Protein AF-A0A7C1FHS1-F1 (afdb_monomer_lite)

Sequence (70 aa):
MISGAKSAAEVCRQYQLKPQLVTEWKATFLANAASAFQAEAQLREVQTRIVELERLVGRQALELEVAKKP

Structure (mmCIF, N/CA/C/O backbone):
data_AF-A0A7C1FHS1-F1
#
_entry.id   AF-A0A7C1FHS1-F1
#
loop_
_atom_site.group_PDB
_atom_site.id
_atom_site.type_symbol
_atom_site.label_atom_id
_atom_site.label_alt_id
_atom_site.label_comp_id
_atom_site.label_asym_id
_atom_site.label_entity_id
_atom_site.label_seq_id
_atom_site.pdbx_PDB_ins_code
_atom_site.Cartn_x
_atom_site.Cartn_y
_atom_site.Cartn_z
_atom_site.occupancy
_atom_site.B_iso_or_equiv
_atom_site.auth_seq_id
_atom_site.auth_comp_id
_atom_site.auth_asym_id
_atom_site.auth_atom_id
_atom_site.pdbx_PDB_model_num
ATOM 1 N N . MET A 1 1 ? 30.682 -8.177 -9.989 1.00 43.22 1 MET A N 1
ATOM 2 C CA . MET A 1 1 ? 29.369 -8.182 -9.307 1.00 43.22 1 MET A CA 1
ATOM 3 C C . MET A 1 1 ? 28.329 -8.696 -10.286 1.00 43.22 1 MET A C 1
ATOM 5 O O . MET A 1 1 ? 28.076 -8.014 -11.267 1.00 43.22 1 MET A O 1
ATOM 9 N N . ILE A 1 2 ? 27.774 -9.889 -10.068 1.00 44.94 2 ILE A N 1
ATOM 10 C CA . ILE A 1 2 ? 26.606 -10.360 -10.825 1.00 44.94 2 ILE A CA 1
ATOM 11 C C . ILE A 1 2 ? 25.396 -10.055 -9.944 1.00 44.94 2 ILE A C 1
ATOM 13 O O . ILE A 1 2 ? 25.035 -10.833 -9.069 1.00 44.94 2 ILE A O 1
ATOM 17 N N . SER A 1 3 ? 24.833 -8.860 -10.110 1.00 58.34 3 SER A N 1
ATOM 18 C CA . SER A 1 3 ? 23.471 -8.600 -9.653 1.00 58.34 3 SER A CA 1
ATOM 19 C C . SER A 1 3 ? 22.559 -9.430 -10.555 1.00 58.34 3 SER A C 1
ATOM 21 O O . SER A 1 3 ? 22.662 -9.318 -11.772 1.00 58.34 3 SER A O 1
ATOM 23 N N . GLY A 1 4 ? 21.682 -10.269 -10.000 1.00 64.62 4 GLY A N 1
ATOM 24 C CA . GLY A 1 4 ? 20.697 -11.047 -10.771 1.00 64.62 4 GLY A CA 1
ATOM 25 C C . GLY A 1 4 ? 19.654 -10.194 -11.516 1.00 64.62 4 GLY A C 1
ATOM 26 O O . GLY A 1 4 ? 18.649 -10.720 -11.990 1.00 64.62 4 GLY A O 1
ATOM 27 N N . ALA A 1 5 ? 19.861 -8.878 -11.599 1.00 77.00 5 ALA A N 1
ATOM 28 C CA . ALA A 1 5 ? 19.011 -7.953 -12.319 1.00 77.00 5 ALA A CA 1
ATOM 29 C C . ALA A 1 5 ? 19.267 -8.050 -13.828 1.00 77.00 5 ALA A C 1
ATOM 31 O O . ALA A 1 5 ? 20.333 -7.687 -14.324 1.00 77.00 5 ALA A O 1
ATOM 32 N N . LYS A 1 6 ? 18.245 -8.496 -14.563 1.00 84.00 6 LYS A N 1
ATOM 33 C CA . LYS A 1 6 ? 18.213 -8.415 -16.026 1.00 84.00 6 LYS A CA 1
ATOM 34 C C . LYS A 1 6 ? 18.045 -6.959 -16.451 1.00 84.00 6 LYS A C 1
ATOM 36 O O . LYS A 1 6 ? 17.187 -6.243 -15.931 1.00 84.00 6 LYS A O 1
ATOM 41 N N . SER A 1 7 ? 18.832 -6.526 -17.424 1.00 88.81 7 SER A N 1
ATOM 42 C CA . SER A 1 7 ? 18.635 -5.256 -18.118 1.00 88.81 7 SER A CA 1
ATOM 43 C C . SER A 1 7 ? 17.297 -5.240 -18.868 1.00 88.81 7 SER A C 1
ATOM 45 O O . SER A 1 7 ? 16.763 -6.281 -19.258 1.00 88.81 7 SER A O 1
ATOM 47 N N . ALA A 1 8 ? 16.765 -4.046 -19.142 1.00 86.19 8 ALA A N 1
ATOM 48 C CA . ALA A 1 8 ? 15.521 -3.900 -19.903 1.00 86.19 8 ALA A CA 1
ATOM 49 C C . ALA A 1 8 ? 15.599 -4.580 -21.283 1.00 86.19 8 ALA A C 1
ATOM 51 O O . ALA A 1 8 ? 14.627 -5.180 -21.734 1.00 86.19 8 ALA A O 1
ATOM 52 N N . ALA A 1 9 ? 16.770 -4.551 -21.927 1.00 90.25 9 ALA A N 1
ATOM 53 C CA . ALA A 1 9 ? 16.995 -5.214 -23.207 1.00 90.25 9 ALA A CA 1
ATOM 54 C C . ALA A 1 9 ? 16.952 -6.748 -23.091 1.00 90.25 9 ALA A C 1
ATOM 56 O O . ALA A 1 9 ? 16.407 -7.414 -23.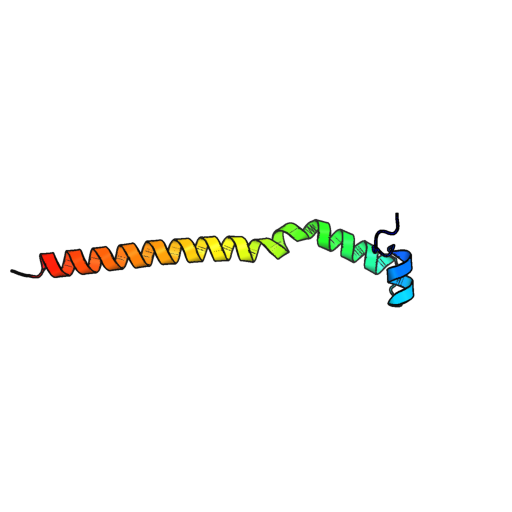970 1.00 90.25 9 ALA A O 1
ATOM 57 N N . GLU A 1 10 ? 17.490 -7.317 -22.010 1.00 92.81 10 GLU A N 1
ATOM 58 C CA . GLU A 1 10 ? 17.406 -8.758 -21.743 1.00 92.81 10 GLU A CA 1
ATOM 59 C C . GLU A 1 10 ? 15.968 -9.196 -21.463 1.00 92.81 10 GLU A C 1
ATOM 61 O O . GLU A 1 10 ? 15.533 -10.210 -22.004 1.00 92.81 10 GLU A O 1
ATOM 66 N N . VAL A 1 11 ? 15.208 -8.402 -20.703 1.00 90.88 11 VAL A N 1
ATOM 67 C CA . VAL A 1 11 ? 13.773 -8.634 -20.461 1.00 90.88 11 VAL A CA 1
ATOM 68 C C . VAL A 1 11 ? 12.986 -8.579 -21.773 1.00 90.88 11 VAL A C 1
ATOM 70 O O . VAL A 1 11 ? 12.204 -9.485 -22.054 1.00 90.88 11 VAL A O 1
ATOM 73 N N . CYS A 1 12 ? 13.231 -7.569 -22.615 1.00 94.06 12 CYS A N 1
ATOM 74 C CA . CYS A 1 12 ? 12.561 -7.448 -23.910 1.00 94.06 12 CYS A CA 1
ATOM 75 C C . CYS A 1 12 ? 12.842 -8.647 -24.816 1.00 94.06 12 CYS A C 1
ATOM 77 O O . CYS A 1 12 ? 11.915 -9.192 -25.406 1.00 94.06 12 CYS A O 1
ATOM 79 N N . ARG A 1 13 ? 14.099 -9.102 -24.898 1.00 94.38 13 ARG A N 1
ATOM 80 C CA . ARG A 1 13 ? 14.456 -10.282 -25.703 1.00 94.38 13 ARG A CA 1
ATOM 81 C C . ARG A 1 13 ? 13.832 -11.562 -25.160 1.00 94.38 13 ARG A C 1
ATOM 83 O O . ARG A 1 13 ? 13.272 -12.336 -25.930 1.00 94.38 13 ARG A O 1
ATOM 90 N N . GLN A 1 14 ? 13.917 -11.780 -23.850 1.00 94.50 14 GLN A N 1
ATOM 91 C CA . GLN A 1 14 ? 13.433 -13.009 -23.226 1.00 94.50 14 GLN A CA 1
ATOM 92 C C . GLN A 1 14 ? 11.923 -13.189 -23.406 1.00 94.50 14 GLN A C 1
ATOM 94 O O . GLN A 1 14 ? 11.476 -14.291 -23.708 1.00 94.50 14 GLN A O 1
ATOM 99 N N . TYR A 1 15 ? 11.154 -12.117 -23.224 1.00 93.75 15 TYR A N 1
ATOM 100 C CA . TYR A 1 15 ? 9.691 -12.160 -23.264 1.00 93.75 15 TYR A CA 1
ATOM 101 C C . TYR A 1 15 ? 9.110 -11.628 -24.583 1.00 93.75 15 TYR A C 1
ATOM 103 O O . TYR A 1 15 ? 7.914 -11.370 -24.661 1.00 93.75 15 TYR A O 1
ATOM 111 N N . GLN A 1 16 ? 9.957 -11.427 -25.600 1.00 95.50 16 GLN A N 1
ATOM 112 C CA . GLN A 1 16 ? 9.596 -10.842 -26.899 1.00 95.50 16 GLN A CA 1
ATOM 113 C C . GLN A 1 16 ? 8.771 -9.543 -26.785 1.00 95.50 16 GLN A C 1
ATOM 115 O O . GLN A 1 16 ? 7.833 -9.301 -27.545 1.00 95.50 16 GLN A O 1
ATOM 120 N N . LEU A 1 17 ? 9.128 -8.684 -25.829 1.00 94.69 17 LEU A N 1
ATOM 121 C CA . LEU A 1 17 ? 8.453 -7.408 -25.606 1.00 94.69 17 LEU A CA 1
ATOM 122 C C . LEU A 1 17 ? 9.052 -6.320 -26.492 1.00 94.69 17 LEU A C 1
ATOM 124 O O . LEU A 1 17 ? 10.265 -6.249 -26.705 1.00 94.69 17 LEU A O 1
ATOM 128 N N . LYS A 1 18 ? 8.196 -5.403 -26.946 1.00 95.69 18 LYS A N 1
ATOM 129 C CA . LYS A 1 18 ? 8.652 -4.159 -27.567 1.00 95.69 18 LYS A CA 1
ATOM 130 C C . LYS A 1 18 ? 9.298 -3.270 -26.492 1.00 95.69 18 LYS A C 1
ATOM 132 O O . LYS A 1 18 ? 8.660 -3.044 -25.464 1.00 95.69 18 LYS A O 1
ATOM 137 N N . PRO A 1 19 ? 10.496 -2.699 -26.723 1.00 93.25 19 PRO A N 1
ATOM 138 C CA . PRO A 1 19 ? 11.169 -1.844 -25.738 1.00 93.25 19 PRO A CA 1
ATOM 139 C C . PRO A 1 19 ? 10.321 -0.671 -25.241 1.00 93.25 19 PRO A C 1
ATOM 141 O O . PRO A 1 19 ? 10.347 -0.340 -24.059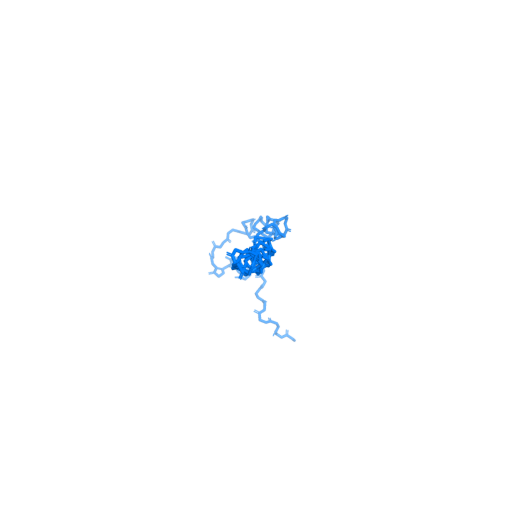 1.00 93.25 19 PRO A O 1
ATOM 144 N N . GLN A 1 20 ? 9.520 -0.087 -26.133 1.00 95.56 20 GLN A N 1
ATOM 145 C CA . GLN A 1 20 ? 8.605 1.002 -25.806 1.00 95.56 20 GLN A CA 1
ATOM 146 C C . GLN A 1 20 ? 7.598 0.612 -24.712 1.00 95.56 20 GLN A C 1
ATOM 148 O O . GLN A 1 20 ? 7.379 1.390 -23.791 1.00 95.56 20 GLN A O 1
ATOM 153 N N . LEU A 1 21 ? 7.072 -0.616 -24.755 1.00 95.44 21 LEU A N 1
ATOM 154 C CA . LEU A 1 21 ? 6.095 -1.109 -23.785 1.00 95.44 21 LEU A CA 1
ATOM 155 C C . LEU A 1 21 ? 6.688 -1.171 -22.371 1.00 95.44 21 LEU A C 1
ATOM 157 O O . LEU A 1 21 ? 6.066 -0.741 -21.406 1.00 95.44 21 LEU A O 1
ATOM 161 N N . VAL A 1 22 ? 7.927 -1.657 -22.250 1.00 93.44 22 VAL A N 1
ATOM 162 C CA . VAL A 1 22 ? 8.623 -1.748 -20.957 1.00 93.44 22 VAL A CA 1
ATOM 163 C C . VAL A 1 22 ? 8.918 -0.356 -20.393 1.00 93.44 22 VAL A C 1
ATOM 165 O O . VAL A 1 22 ? 8.772 -0.134 -19.189 1.00 93.44 22 VAL A O 1
ATOM 168 N N . THR A 1 23 ? 9.292 0.595 -21.251 1.00 93.19 23 THR A N 1
ATOM 169 C CA . THR A 1 23 ? 9.499 1.994 -20.853 1.00 93.19 23 THR A CA 1
ATOM 170 C C . THR A 1 23 ? 8.200 2.648 -20.379 1.00 93.19 23 THR A C 1
ATOM 172 O O . THR A 1 23 ? 8.185 3.257 -19.308 1.00 93.19 23 THR A O 1
ATOM 175 N N . GLU A 1 24 ? 7.106 2.489 -21.125 1.00 95.56 24 GLU A N 1
ATOM 176 C CA . GLU A 1 24 ? 5.789 3.040 -20.779 1.00 95.56 24 GLU A CA 1
ATOM 177 C C . GLU A 1 24 ? 5.246 2.452 -19.475 1.00 95.56 24 GLU A C 1
ATOM 179 O O . GLU A 1 24 ? 4.780 3.195 -18.610 1.00 95.56 24 GLU A O 1
ATOM 184 N N . TRP A 1 25 ? 5.363 1.137 -19.279 1.00 94.62 25 TRP A N 1
ATOM 185 C CA . TRP A 1 25 ? 4.962 0.491 -18.029 1.00 94.62 25 TRP A CA 1
ATOM 186 C C . TRP A 1 25 ? 5.777 0.979 -16.844 1.00 94.62 25 TRP A C 1
ATOM 188 O O . TRP A 1 25 ? 5.205 1.267 -15.796 1.00 94.62 25 TRP A O 1
ATOM 198 N N . LYS A 1 26 ? 7.096 1.132 -17.001 1.00 92.06 26 LYS A N 1
ATOM 199 C CA . LYS A 1 26 ? 7.941 1.676 -15.935 1.00 92.06 26 LYS A CA 1
ATOM 200 C C . LYS A 1 26 ? 7.530 3.105 -15.578 1.00 92.06 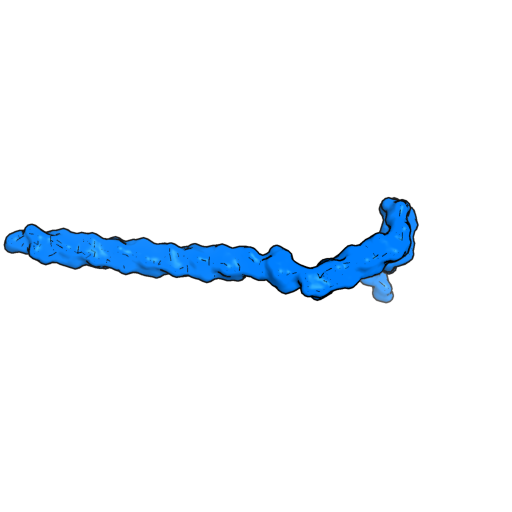26 LYS A C 1
ATOM 202 O O . LYS A 1 26 ? 7.416 3.414 -14.396 1.00 92.06 26 LYS A O 1
ATOM 207 N N . ALA A 1 27 ? 7.295 3.959 -16.574 1.00 94.19 27 ALA A N 1
ATOM 208 C CA . ALA A 1 27 ? 6.855 5.334 -16.348 1.00 94.19 27 ALA A CA 1
ATOM 209 C C . ALA A 1 27 ? 5.483 5.381 -15.657 1.00 94.19 27 ALA A C 1
ATOM 211 O O . ALA A 1 27 ? 5.316 6.076 -14.656 1.00 94.19 27 ALA A O 1
ATOM 212 N N . THR A 1 28 ? 4.535 4.575 -16.137 1.00 93.44 28 THR A N 1
ATOM 213 C CA . THR A 1 28 ? 3.182 4.470 -15.575 1.00 93.44 28 THR A CA 1
ATOM 214 C C . THR A 1 28 ? 3.223 3.959 -14.141 1.00 93.44 28 THR A C 1
ATOM 216 O O . THR A 1 28 ? 2.576 4.530 -13.266 1.00 93.44 28 THR A O 1
ATOM 219 N N . PHE A 1 29 ? 4.015 2.921 -13.876 1.00 90.56 29 PHE A N 1
ATOM 220 C CA . PHE A 1 29 ? 4.183 2.382 -12.536 1.00 90.56 29 PHE A CA 1
ATOM 221 C C . PHE A 1 29 ? 4.794 3.424 -11.604 1.00 90.56 29 PHE A C 1
ATOM 223 O O . PHE A 1 29 ? 4.233 3.669 -10.550 1.00 90.56 29 PHE A O 1
ATOM 230 N N . LEU A 1 30 ? 5.882 4.097 -1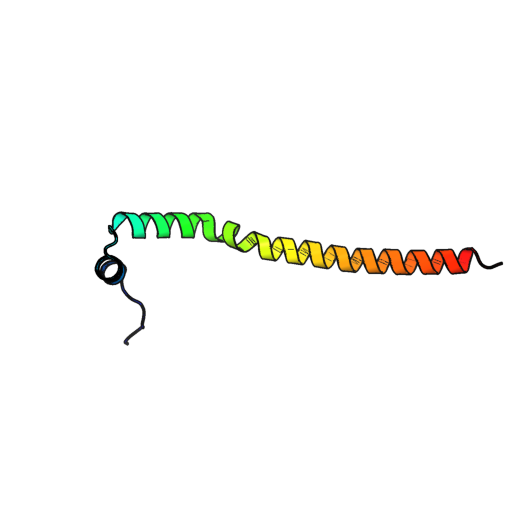1.984 1.00 90.75 30 LEU A N 1
ATOM 231 C CA . LEU A 1 30 ? 6.505 5.107 -11.120 1.00 90.75 30 LEU A CA 1
ATOM 232 C C . LEU A 1 30 ? 5.575 6.293 -10.829 1.00 90.75 30 LEU A C 1
ATOM 234 O O . LEU A 1 30 ? 5.576 6.793 -9.708 1.00 90.75 30 LEU A O 1
ATOM 238 N N . ALA A 1 31 ? 4.760 6.707 -11.802 1.00 91.88 31 ALA A N 1
ATOM 239 C CA . ALA A 1 31 ? 3.780 7.774 -11.616 1.00 91.88 31 ALA A CA 1
ATOM 240 C C . ALA A 1 31 ? 2.621 7.377 -10.681 1.00 91.88 31 ALA A C 1
ATOM 242 O O . ALA A 1 31 ? 2.077 8.233 -9.989 1.00 91.88 31 ALA A O 1
ATOM 243 N N . ASN A 1 32 ? 2.250 6.092 -10.644 1.00 88.44 32 ASN A N 1
ATOM 244 C CA . ASN A 1 32 ? 1.068 5.601 -9.924 1.00 88.44 32 ASN A CA 1
ATOM 245 C C . ASN A 1 32 ? 1.398 4.651 -8.758 1.00 88.44 32 ASN A C 1
ATOM 247 O O . ASN A 1 32 ? 0.494 4.138 -8.107 1.00 88.44 32 ASN A O 1
ATOM 251 N N . ALA A 1 33 ? 2.675 4.394 -8.466 1.00 84.12 33 ALA A N 1
ATOM 252 C CA . ALA A 1 33 ? 3.072 3.375 -7.494 1.00 84.12 33 ALA A CA 1
ATOM 253 C C . ALA A 1 33 ? 2.468 3.664 -6.118 1.00 84.12 33 ALA A C 1
ATOM 255 O O . ALA A 1 33 ? 1.921 2.772 -5.480 1.00 84.12 33 ALA A O 1
ATOM 256 N N . ALA A 1 34 ? 2.503 4.927 -5.686 1.00 81.44 34 ALA A N 1
ATOM 257 C CA . ALA A 1 34 ? 1.952 5.318 -4.396 1.00 81.44 34 ALA A CA 1
ATOM 258 C C . ALA A 1 34 ? 0.456 4.983 -4.274 1.00 81.44 34 ALA A C 1
ATOM 260 O O . ALA A 1 34 ? 0.047 4.457 -3.245 1.00 81.44 34 ALA A O 1
ATOM 261 N N . SER A 1 35 ? -0.354 5.218 -5.313 1.00 82.31 35 SER A N 1
ATOM 262 C CA . SER A 1 35 ? -1.794 4.931 -5.258 1.00 82.31 35 SER A CA 1
ATOM 263 C C . SER A 1 35 ? -2.088 3.430 -5.259 1.00 82.31 35 SER A C 1
ATOM 265 O O . SER A 1 35 ? -2.976 2.990 -4.531 1.00 82.31 35 SER A O 1
ATOM 267 N N . ALA A 1 36 ? -1.303 2.630 -5.988 1.00 76.75 36 ALA A N 1
ATOM 268 C CA . ALA A 1 36 ? -1.457 1.174 -6.023 1.00 76.75 36 ALA A CA 1
ATOM 269 C C . ALA A 1 36 ? -1.262 0.511 -4.645 1.00 76.75 36 ALA A C 1
ATOM 271 O O . ALA A 1 36 ? -1.892 -0.505 -4.363 1.00 76.75 36 ALA A O 1
ATOM 272 N N . PHE A 1 37 ? -0.432 1.098 -3.775 1.00 79.38 37 PHE A N 1
ATOM 273 C CA . PHE A 1 37 ? -0.136 0.560 -2.440 1.00 79.38 37 PHE A CA 1
ATOM 274 C C . PHE A 1 37 ? -0.801 1.339 -1.286 1.00 79.38 37 PHE A C 1
ATOM 276 O O . PHE A 1 37 ? -0.645 0.972 -0.122 1.00 79.38 37 PHE A O 1
ATOM 283 N N . GLN A 1 38 ? -1.576 2.392 -1.572 1.00 81.19 38 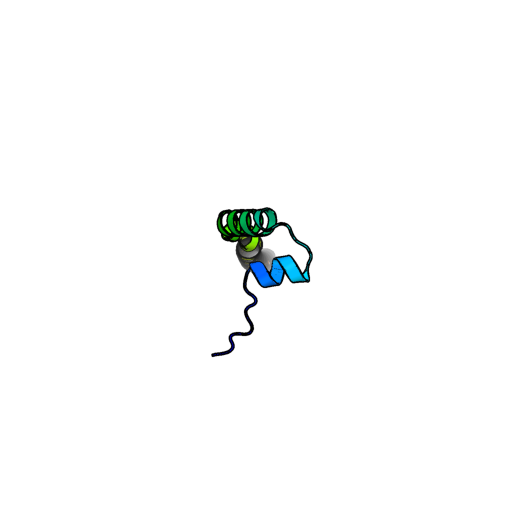GLN A N 1
ATOM 284 C CA . GLN A 1 38 ? -2.281 3.179 -0.548 1.00 81.19 38 GLN A CA 1
ATOM 285 C C . GLN A 1 38 ? -3.491 2.454 0.061 1.00 81.19 38 GLN A C 1
ATOM 287 O O . GLN A 1 38 ? -3.816 2.691 1.227 1.00 81.19 38 GLN A O 1
ATOM 292 N N . ALA A 1 39 ? -4.130 1.548 -0.685 1.00 78.94 39 ALA A N 1
ATOM 293 C CA . ALA A 1 39 ? -5.327 0.835 -0.234 1.00 78.94 39 ALA A CA 1
ATOM 294 C C . ALA A 1 39 ? -5.091 0.022 1.054 1.00 78.94 39 ALA A C 1
ATOM 296 O O . ALA A 1 39 ? -5.944 -0.007 1.938 1.00 78.94 39 ALA A O 1
ATOM 297 N N . GLU A 1 40 ? -3.912 -0.584 1.215 1.00 80.12 40 GLU A N 1
ATOM 298 C CA . GLU A 1 40 ? -3.573 -1.348 2.423 1.00 80.12 40 GLU A CA 1
ATOM 299 C C . GLU A 1 40 ? -3.377 -0.461 3.659 1.00 80.12 40 GLU A C 1
ATOM 301 O O . GLU A 1 40 ? -3.689 -0.864 4.781 1.00 80.12 40 GLU A O 1
ATOM 306 N N . ALA A 1 41 ? -2.833 0.746 3.479 1.00 81.62 41 ALA A N 1
ATOM 307 C CA . ALA A 1 41 ? -2.678 1.706 4.569 1.00 81.62 41 ALA A CA 1
ATOM 308 C C . ALA A 1 41 ? -4.048 2.214 5.042 1.00 81.62 41 ALA A C 1
ATOM 310 O O . ALA A 1 41 ? -4.323 2.202 6.241 1.00 81.62 41 ALA A O 1
ATOM 311 N N . GLN A 1 42 ? -4.926 2.552 4.096 1.00 85.25 42 GLN A N 1
ATOM 312 C CA . GLN A 1 42 ? -6.302 2.971 4.376 1.00 85.25 42 GLN A CA 1
ATOM 313 C C . GLN A 1 42 ? -7.100 1.854 5.062 1.00 85.25 42 GLN A C 1
ATOM 315 O O . GLN A 1 42 ? -7.792 2.099 6.048 1.00 85.25 42 GLN A O 1
ATOM 320 N N . LEU A 1 43 ? -6.959 0.605 4.605 1.00 87.56 43 LEU A N 1
ATOM 321 C CA . LEU A 1 43 ? -7.631 -0.540 5.221 1.00 87.56 43 LEU A CA 1
ATOM 322 C C . LEU A 1 43 ? -7.197 -0.750 6.680 1.00 87.56 43 LEU A C 1
ATOM 324 O O . LEU A 1 43 ? -8.041 -1.015 7.536 1.00 87.56 43 LEU A O 1
ATOM 328 N N . ARG A 1 44 ? -5.900 -0.591 6.982 1.00 88.94 44 ARG A N 1
ATOM 329 C CA . ARG A 1 44 ? -5.377 -0.677 8.358 1.00 88.94 44 ARG A CA 1
ATOM 330 C C . ARG A 1 44 ? -5.929 0.421 9.265 1.00 88.94 44 ARG A C 1
ATOM 332 O O . ARG A 1 44 ? -6.260 0.150 10.420 1.00 88.94 44 ARG A O 1
ATOM 339 N N . GLU A 1 45 ? -6.046 1.643 8.754 1.00 91.94 45 GLU A N 1
ATOM 340 C CA . GLU A 1 45 ? -6.628 2.766 9.496 1.00 91.94 45 GLU A CA 1
ATOM 341 C C . GLU A 1 45 ? -8.104 2.502 9.827 1.00 91.94 45 GLU A C 1
ATOM 343 O O . GLU A 1 45 ? -8.519 2.615 10.983 1.00 91.94 45 GLU A O 1
ATOM 348 N N . VAL A 1 46 ? -8.876 2.031 8.843 1.00 95.31 46 VAL A N 1
ATOM 349 C CA . VAL A 1 46 ? -10.282 1.642 9.033 1.00 95.31 46 VAL A CA 1
ATOM 350 C C . VAL A 1 46 ? -10.417 0.510 10.055 1.00 95.31 46 VAL A C 1
ATOM 352 O O . VAL A 1 46 ? -11.252 0.595 10.953 1.00 95.31 46 VAL A O 1
ATOM 355 N N . GLN A 1 47 ? -9.579 -0.527 9.974 1.00 95.81 47 GLN A N 1
ATOM 356 C CA . GLN A 1 47 ? -9.588 -1.635 10.939 1.00 95.81 47 GLN A CA 1
ATOM 357 C C . GLN A 1 47 ? -9.265 -1.167 12.361 1.00 95.81 47 GLN A C 1
ATOM 359 O O . GLN A 1 47 ? -9.921 -1.589 13.312 1.00 95.81 47 GLN A O 1
ATOM 364 N N . THR A 1 48 ? -8.303 -0.256 12.511 1.00 96.81 48 THR A N 1
ATOM 365 C CA . THR A 1 48 ? -7.965 0.341 13.812 1.00 96.81 48 THR A CA 1
ATOM 366 C C . THR A 1 48 ? -9.172 1.073 14.388 1.00 96.81 48 THR A C 1
ATOM 368 O O . THR A 1 48 ? -9.533 0.869 15.550 1.00 96.81 48 THR A O 1
ATOM 371 N N . ARG A 1 49 ? -9.858 1.858 13.551 1.00 96.88 49 ARG A N 1
ATOM 372 C CA . ARG A 1 49 ? -11.049 2.598 13.962 1.00 96.88 49 ARG A CA 1
ATOM 373 C C . ARG A 1 49 ? -12.206 1.684 14.364 1.00 96.88 49 ARG A C 1
ATOM 375 O O . ARG A 1 49 ? -12.896 1.983 15.336 1.00 96.88 49 ARG A O 1
ATOM 382 N N . ILE A 1 50 ? -12.404 0.572 13.657 1.00 97.88 50 ILE A N 1
ATOM 383 C CA . ILE A 1 50 ? -13.419 -0.434 14.004 1.00 97.88 50 ILE A CA 1
ATOM 384 C C . ILE A 1 50 ? -13.156 -0.991 15.407 1.00 97.88 50 ILE A C 1
ATOM 386 O O . ILE A 1 50 ? -14.047 -0.941 16.250 1.00 97.88 50 ILE A O 1
ATOM 390 N N . VAL A 1 51 ? -11.923 -1.413 15.699 1.00 98.12 51 VAL A N 1
ATOM 391 C CA . VAL A 1 51 ? -11.561 -1.980 17.011 1.00 98.12 51 VAL A CA 1
ATOM 392 C C . VAL A 1 51 ? -11.775 -0.976 18.151 1.00 98.12 51 VAL A C 1
ATOM 394 O O . VAL A 1 51 ? -12.223 -1.339 19.242 1.00 98.12 51 VAL A O 1
ATOM 397 N N . GLU A 1 52 ? -11.457 0.302 17.932 1.00 98.06 52 GLU A N 1
ATOM 398 C CA . GLU A 1 52 ? -11.729 1.360 18.912 1.00 98.06 52 GLU A CA 1
ATOM 399 C C . GLU A 1 52 ? -13.225 1.511 19.199 1.00 98.06 52 GLU A C 1
ATOM 401 O O . GLU A 1 52 ? -13.629 1.606 20.364 1.00 98.06 52 GLU A O 1
ATOM 406 N N . LEU A 1 53 ? -14.039 1.524 18.142 1.00 98.38 53 LEU A N 1
ATOM 407 C CA . LEU A 1 53 ? -15.485 1.682 18.243 1.00 98.38 53 LEU A CA 1
ATOM 408 C C . LEU A 1 53 ? -16.140 0.469 18.905 1.00 98.38 53 LEU A C 1
ATOM 410 O O . LEU A 1 53 ? -16.965 0.648 19.797 1.00 98.38 53 LEU A O 1
ATOM 414 N N . GLU A 1 54 ? -15.728 -0.748 18.559 1.00 98.38 54 GLU A N 1
ATOM 415 C CA . GLU A 1 54 ? -16.214 -1.977 19.198 1.00 98.38 54 GLU A CA 1
ATO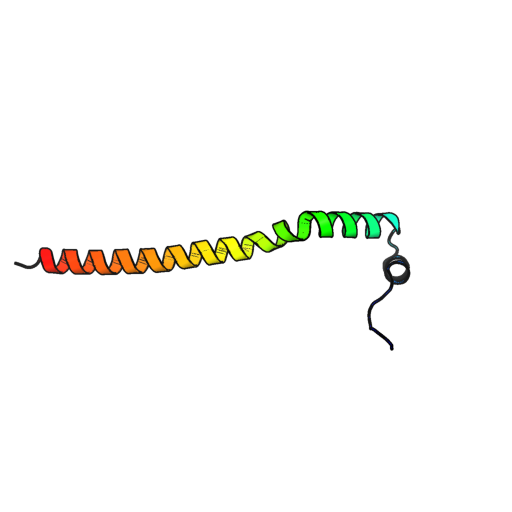M 416 C C . GLU A 1 54 ? -15.951 -1.967 20.711 1.00 98.38 54 GLU A C 1
ATOM 418 O O . GLU A 1 54 ? -16.834 -2.284 21.512 1.00 98.38 54 GLU A O 1
ATOM 423 N N . ARG A 1 55 ? -14.762 -1.513 21.131 1.00 98.06 55 ARG A N 1
ATOM 424 C CA . ARG A 1 55 ? -14.431 -1.360 22.558 1.00 98.06 55 ARG A CA 1
ATOM 425 C C . ARG A 1 55 ? -15.281 -0.298 23.251 1.00 98.06 55 ARG A C 1
ATOM 427 O O . ARG A 1 55 ? -15.639 -0.481 24.414 1.00 98.06 55 ARG A O 1
ATOM 434 N N . LEU A 1 56 ? -15.557 0.822 22.583 1.00 98.12 56 LEU A N 1
ATOM 435 C CA . LEU A 1 56 ? -16.416 1.883 23.119 1.00 98.12 56 LEU A CA 1
ATOM 436 C C . LEU A 1 56 ? -17.850 1.389 23.315 1.00 98.12 56 LEU A C 1
ATOM 438 O O . LEU A 1 56 ? -18.404 1.570 24.398 1.00 98.12 56 LEU A O 1
ATOM 442 N N . VAL A 1 57 ? -18.404 0.710 22.309 1.00 98.19 57 VAL A N 1
ATOM 443 C CA . VAL A 1 57 ? -19.748 0.121 22.368 1.00 98.19 57 VAL A CA 1
ATOM 444 C C . VAL A 1 57 ? -19.843 -0.895 23.506 1.00 98.19 57 VAL A C 1
ATOM 446 O O . VAL A 1 57 ? -20.794 -0.846 24.282 1.00 98.19 57 VAL A O 1
ATOM 449 N N . GLY A 1 58 ? -18.838 -1.762 23.672 1.00 97.38 58 GLY A N 1
ATOM 450 C CA . GLY A 1 58 ? -18.805 -2.724 24.778 1.00 97.38 58 GLY A CA 1
ATOM 451 C C . GLY A 1 58 ? -18.822 -2.063 26.162 1.00 97.38 58 GLY A C 1
ATOM 452 O O . GLY A 1 58 ? -19.555 -2.505 27.046 1.00 97.38 58 GLY A O 1
ATOM 453 N N . ARG A 1 59 ? -18.067 -0.969 26.353 1.00 97.12 59 ARG A N 1
ATOM 454 C CA . ARG A 1 59 ? -18.091 -0.205 27.616 1.00 97.12 59 ARG A CA 1
ATOM 455 C C . ARG A 1 59 ? -19.449 0.435 27.875 1.00 97.12 59 ARG A C 1
ATOM 457 O O . ARG A 1 59 ? -19.976 0.300 28.973 1.00 97.12 59 ARG A O 1
ATOM 464 N N . GLN A 1 60 ? -20.029 1.073 26.863 1.00 96.69 60 GLN A N 1
ATOM 465 C CA . GLN A 1 60 ? -21.347 1.699 26.979 1.00 96.69 60 GLN A CA 1
ATOM 466 C C . GLN A 1 60 ? -22.443 0.673 27.286 1.00 96.69 60 GLN A C 1
ATOM 468 O O . GLN A 1 60 ? -23.329 0.948 28.090 1.00 96.69 60 GLN A O 1
ATOM 473 N N . ALA A 1 61 ? -22.379 -0.522 26.692 1.00 96.38 61 ALA A N 1
ATOM 474 C CA . ALA A 1 61 ? -23.317 -1.599 26.996 1.00 96.38 61 ALA A CA 1
ATOM 475 C C . ALA A 1 61 ? -23.259 -1.993 28.482 1.00 96.38 61 ALA A C 1
ATOM 477 O O . ALA A 1 61 ? -24.301 -2.087 29.128 1.00 96.38 61 ALA A O 1
ATOM 478 N N . LEU A 1 62 ? -22.052 -2.135 29.040 1.00 95.12 62 LEU A N 1
ATOM 479 C CA . LEU A 1 62 ? -21.863 -2.441 30.458 1.00 95.12 62 LEU A CA 1
ATOM 480 C C . LEU A 1 62 ? -22.360 -1.307 31.370 1.00 95.12 62 LEU A C 1
ATOM 482 O O . LEU A 1 62 ? -23.060 -1.568 32.347 1.00 95.12 62 LEU A O 1
ATOM 486 N N . GLU A 1 63 ? -22.031 -0.053 31.050 1.00 94.69 63 GLU A N 1
ATOM 487 C CA . GLU A 1 63 ? -22.511 1.121 31.795 1.00 94.69 63 GLU A CA 1
ATOM 488 C C . GLU A 1 63 ? -24.045 1.173 31.832 1.00 94.69 63 GLU A C 1
ATOM 490 O O . GLU A 1 63 ? -24.638 1.418 32.885 1.00 94.69 63 GLU A O 1
ATOM 495 N N . LEU A 1 64 ? -24.699 0.875 30.705 1.00 94.69 64 LEU A N 1
ATOM 496 C CA . LEU A 1 64 ? -26.156 0.806 30.613 1.00 94.69 64 LEU A CA 1
ATOM 497 C C . LEU A 1 64 ? -26.747 -0.360 31.412 1.00 94.69 64 LEU A C 1
ATOM 499 O O . LEU A 1 64 ? -27.809 -0.195 32.010 1.00 94.69 64 LEU A O 1
ATOM 503 N N . GLU A 1 65 ? -26.106 -1.529 31.428 1.00 92.69 65 GLU A N 1
ATOM 504 C CA . GLU A 1 65 ? -26.553 -2.660 32.252 1.00 92.69 65 GLU A CA 1
ATOM 505 C C . GLU A 1 65 ? -26.482 -2.345 33.748 1.00 92.69 65 GLU A C 1
ATOM 507 O O . GLU A 1 65 ? -27.411 -2.678 34.487 1.00 92.69 65 GLU A O 1
ATOM 512 N N . VAL A 1 66 ? -25.412 -1.681 34.192 1.00 93.12 66 VAL A N 1
ATOM 513 C CA . VAL A 1 66 ? -25.257 -1.246 35.587 1.00 93.12 66 VAL A CA 1
ATOM 514 C C . VAL A 1 66 ? -26.306 -0.196 35.941 1.00 93.12 66 VAL A C 1
ATOM 516 O O . VAL A 1 66 ? -26.986 -0.346 36.950 1.00 93.12 66 VAL A O 1
ATOM 519 N N . ALA A 1 67 ? -26.500 0.819 35.095 1.00 87.94 67 ALA A N 1
ATOM 520 C CA . ALA A 1 67 ? -27.483 1.878 35.334 1.00 87.94 67 ALA A CA 1
ATOM 521 C C . ALA A 1 67 ? -28.942 1.381 35.342 1.00 87.94 67 ALA A C 1
ATOM 523 O O . ALA A 1 67 ? -29.815 2.042 35.901 1.00 87.94 67 ALA A O 1
ATOM 524 N N . LYS A 1 68 ? -29.222 0.236 34.705 1.00 83.00 68 LYS A N 1
ATOM 525 C CA . LYS A 1 68 ? -30.554 -0.389 34.668 1.00 83.00 68 LYS A CA 1
ATOM 526 C C . LYS A 1 68 ? -30.815 -1.359 35.822 1.00 83.00 68 LYS A C 1
ATOM 528 O O . LYS A 1 68 ? -31.962 -1.781 35.974 1.00 83.00 68 LYS A O 1
ATOM 533 N N . LYS A 1 69 ? -29.803 -1.746 36.605 1.00 61.19 69 LYS A N 1
ATOM 534 C CA . LYS A 1 69 ? -30.016 -2.551 37.816 1.00 61.19 69 LYS A CA 1
ATOM 535 C C . LYS A 1 69 ? -30.438 -1.625 38.972 1.00 61.19 69 LYS A C 1
ATOM 537 O O . LYS A 1 69 ? -29.728 -0.650 39.207 1.00 61.19 69 LYS A O 1
ATOM 542 N N . PRO A 1 70 ? -31.585 -1.888 39.632 1.00 56.72 70 PRO A N 1
ATOM 543 C CA . PRO A 1 70 ? -32.072 -1.089 40.759 1.00 56.72 70 PRO A CA 1
ATOM 544 C C . PRO A 1 70 ? -31.201 -1.241 42.010 1.00 56.72 70 PRO A C 1
ATOM 546 O O . PRO A 1 70 ? -30.526 -2.291 42.144 1.00 56.72 70 PRO A O 1
#

Foldseek 3Di:
DDDVDDDLVRVCVVVVHDSVVVVVVVVVCVVCVCVVPVVVVVVVVVVVVVVVVVVVVVVVVVVVVVVPDD

Radius of gyration: 26.21 Å; chains: 1; bounding box: 61×21×68 Å

Organism: NCBI:txid133453

pLDDT: mean 88.32, std 11.98, range [43.22, 98.38]

Secondary structure (DSSP, 8-state):
---S---HHHHHHHTT--HHHHHHHHHHHHHHHHHHHHHHHHHHHHHHHHHHHHHHHHHHHHHHHHHH--